Protein AF-A0A1L5KY71-F1 (afdb_monomer_lite)

Structure (mmCIF, N/CA/C/O backbone):
data_AF-A0A1L5KY71-F1
#
_entry.id   AF-A0A1L5KY71-F1
#
loop_
_atom_site.group_PDB
_atom_site.id
_atom_site.type_symbol
_atom_site.label_atom_id
_atom_site.label_alt_id
_atom_site.label_comp_id
_atom_site.label_asym_id
_atom_site.label_entity_id
_atom_site.label_seq_id
_atom_site.pdbx_PDB_ins_code
_atom_site.Cartn_x
_atom_site.Cartn_y
_atom_site.Cartn_z
_atom_site.occupancy
_atom_site.B_iso_or_equiv
_atom_site.auth_seq_id
_atom_site.auth_comp_id
_atom_site.auth_asym_id
_atom_site.auth_atom_id
_atom_site.pdbx_PDB_model_num
ATOM 1 N N . ASN A 1 1 ? -17.181 -0.453 -1.093 1.00 83.75 1 ASN A N 1
ATOM 2 C CA . ASN A 1 1 ? -17.295 0.438 0.086 1.00 83.75 1 ASN A CA 1
ATOM 3 C C . ASN A 1 1 ? -16.556 -0.116 1.302 1.00 83.75 1 ASN A C 1
ATOM 5 O O . ASN A 1 1 ? -15.645 0.555 1.760 1.00 83.75 1 ASN A O 1
ATOM 9 N N . GLN A 1 2 ? -16.815 -1.361 1.725 1.00 96.56 2 GLN A N 1
ATOM 10 C CA . GLN A 1 2 ? -16.209 -2.004 2.913 1.00 96.56 2 GLN A CA 1
ATOM 11 C C . GLN A 1 2 ? -14.679 -1.852 3.058 1.00 96.56 2 GLN A C 1
ATOM 13 O O . GLN A 1 2 ? -14.200 -1.496 4.127 1.00 96.56 2 GLN A O 1
ATOM 18 N N . VAL A 1 3 ? -13.898 -2.089 1.996 1.00 97.50 3 VAL A N 1
ATOM 19 C CA . VAL A 1 3 ? -12.423 -2.001 2.056 1.00 97.50 3 VAL A CA 1
ATOM 20 C C . VAL A 1 3 ? -11.950 -0.586 2.403 1.00 97.50 3 VAL A C 1
ATOM 22 O O . VAL A 1 3 ? -11.179 -0.417 3.343 1.00 97.50 3 VAL A O 1
ATOM 25 N N . ARG A 1 4 ? -12.448 0.436 1.692 1.00 97.81 4 ARG A N 1
ATOM 26 C CA . ARG A 1 4 ? -12.101 1.842 1.967 1.00 97.81 4 ARG A CA 1
ATOM 27 C C . ARG A 1 4 ? -12.539 2.253 3.377 1.00 97.81 4 ARG A C 1
ATOM 29 O O . ARG A 1 4 ? -11.761 2.854 4.107 1.00 97.81 4 ARG A O 1
ATOM 36 N N . GLU A 1 5 ? -13.742 1.855 3.791 1.00 98.38 5 GLU A N 1
ATOM 37 C CA . GLU A 1 5 ? -14.243 2.105 5.150 1.00 98.38 5 GLU A CA 1
ATOM 38 C C . GLU A 1 5 ? -13.333 1.497 6.224 1.00 98.38 5 GLU A C 1
ATOM 40 O O . GLU A 1 5 ? -13.087 2.133 7.243 1.00 98.38 5 GLU A O 1
ATOM 45 N N . MET A 1 6 ? -12.795 0.294 6.003 1.00 98.62 6 MET A N 1
ATOM 46 C CA . MET A 1 6 ? -11.904 -0.361 6.965 1.00 98.62 6 MET A CA 1
ATOM 47 C C . MET A 1 6 ? -10.506 0.247 7.028 1.00 98.62 6 MET A C 1
ATOM 49 O O . MET A 1 6 ? -9.922 0.288 8.111 1.00 98.62 6 MET A O 1
ATOM 53 N N . ILE A 1 7 ? -9.978 0.754 5.911 1.00 98.75 7 ILE A N 1
ATOM 54 C CA . ILE A 1 7 ? -8.739 1.545 5.923 1.00 98.75 7 ILE A CA 1
ATOM 55 C C . ILE A 1 7 ? -8.951 2.798 6.788 1.00 98.75 7 ILE A C 1
ATOM 57 O O . ILE A 1 7 ? -8.171 3.055 7.709 1.00 98.75 7 ILE A O 1
ATOM 61 N N . ALA A 1 8 ? -10.047 3.528 6.553 1.00 98.62 8 ALA A N 1
ATOM 62 C CA . ALA A 1 8 ? -10.402 4.723 7.315 1.00 98.62 8 ALA A CA 1
ATOM 63 C C . ALA A 1 8 ? -10.638 4.428 8.806 1.00 98.62 8 ALA A C 1
ATOM 65 O O . ALA A 1 8 ? -10.150 5.155 9.673 1.00 98.62 8 ALA A O 1
ATOM 66 N N . ASP A 1 9 ? -11.362 3.351 9.118 1.00 98.69 9 ASP A N 1
ATOM 67 C CA . ASP A 1 9 ? -11.660 2.929 10.487 1.00 98.69 9 ASP A CA 1
ATOM 68 C C . ASP A 1 9 ? -10.389 2.543 11.253 1.00 98.69 9 ASP A C 1
ATOM 70 O O . ASP A 1 9 ? -10.176 3.015 12.374 1.00 98.69 9 ASP A O 1
ATOM 74 N N . CYS A 1 10 ? -9.505 1.751 10.635 1.00 98.56 10 CYS A N 1
ATOM 75 C CA . CYS A 1 10 ? -8.243 1.345 11.247 1.00 98.56 10 CYS A CA 1
ATOM 76 C C . CYS A 1 10 ? -7.350 2.558 11.541 1.00 98.56 10 CYS A C 1
ATOM 78 O O . CYS A 1 10 ? -6.816 2.674 12.649 1.00 98.56 10 CYS A O 1
ATOM 80 N N . TRP A 1 11 ? -7.262 3.500 10.596 1.00 98.50 11 TRP A N 1
ATOM 81 C CA . TRP A 1 11 ? -6.539 4.753 10.788 1.00 98.50 11 TRP A CA 1
ATOM 82 C C . TRP A 1 11 ? -7.135 5.593 11.918 1.00 98.50 11 TRP A C 1
ATOM 84 O O . TRP A 1 11 ? -6.417 6.013 12.826 1.00 98.50 11 TRP A O 1
ATOM 94 N N . LYS A 1 12 ? -8.455 5.805 11.912 1.00 98.38 12 LYS A N 1
ATOM 95 C CA . LYS A 1 12 ? -9.150 6.610 12.923 1.00 98.38 12 LYS A CA 1
ATOM 96 C C . LYS A 1 12 ? -8.985 6.037 14.331 1.00 98.38 12 LYS A C 1
ATOM 98 O O . LYS A 1 12 ? -8.799 6.804 15.272 1.00 98.38 12 LYS A O 1
ATOM 103 N N . LYS A 1 13 ? -9.065 4.712 14.482 1.00 98.12 13 LYS A N 1
ATOM 104 C CA . LYS A 1 13 ? -9.000 4.041 15.789 1.00 98.12 13 LYS A CA 1
ATOM 105 C C . LYS A 1 13 ? -7.578 3.829 16.297 1.00 98.12 13 LYS A C 1
ATOM 107 O O . LYS A 1 13 ? -7.360 3.919 17.499 1.00 98.12 13 LYS A O 1
ATOM 112 N N . ASN A 1 14 ? -6.634 3.523 15.408 1.00 97.25 14 ASN A N 1
ATOM 113 C CA . ASN A 1 14 ? -5.322 3.001 15.806 1.00 97.25 14 ASN A CA 1
ATOM 114 C C . ASN A 1 14 ? -4.149 3.841 15.298 1.00 97.25 14 ASN A C 1
ATOM 116 O O . ASN A 1 14 ? -3.012 3.557 15.659 1.00 97.25 14 ASN A O 1
ATOM 120 N N . ARG A 1 15 ? -4.400 4.834 14.432 1.00 97.50 15 ARG A N 1
ATOM 121 C CA . ARG A 1 15 ? -3.359 5.583 13.706 1.00 97.50 15 ARG A CA 1
ATOM 122 C C . ARG A 1 15 ? -2.378 4.657 12.977 1.00 97.50 15 ARG A C 1
ATOM 124 O O . ARG A 1 15 ? -1.194 4.952 12.860 1.00 97.50 15 ARG A O 1
ATOM 131 N N . TYR A 1 16 ? -2.898 3.538 12.470 1.00 97.88 16 TYR A N 1
ATOM 132 C CA . TYR A 1 16 ? -2.165 2.559 11.677 1.00 97.88 16 TYR A CA 1
ATOM 133 C C . TYR A 1 16 ? -2.786 2.467 10.284 1.00 97.88 16 TYR A C 1
ATOM 135 O O . TYR A 1 16 ? -3.991 2.250 10.151 1.00 97.88 16 TYR A O 1
ATOM 143 N N . VAL A 1 17 ? -1.970 2.677 9.252 1.00 98.31 17 VAL A N 1
ATOM 144 C CA . VAL A 1 17 ? -2.408 2.642 7.853 1.00 98.31 17 VAL A CA 1
ATOM 145 C C . VAL A 1 17 ? -2.270 1.216 7.336 1.00 98.31 17 VAL A C 1
ATOM 147 O O . VAL A 1 17 ? -1.185 0.639 7.383 1.00 98.31 17 VAL A O 1
ATOM 150 N N . ILE A 1 18 ? -3.363 0.660 6.822 1.00 98.56 18 ILE A N 1
ATOM 151 C CA . ILE A 1 18 ? -3.398 -0.687 6.249 1.00 98.56 18 ILE A CA 1
ATOM 152 C C . ILE A 1 18 ? -3.636 -0.631 4.745 1.00 98.56 18 ILE A C 1
ATOM 1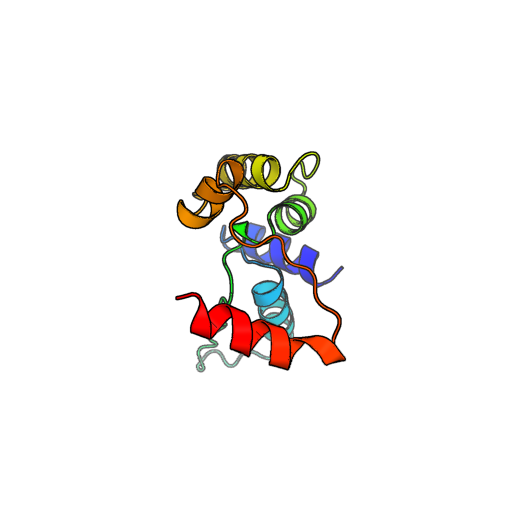54 O O . ILE A 1 18 ? -4.306 0.270 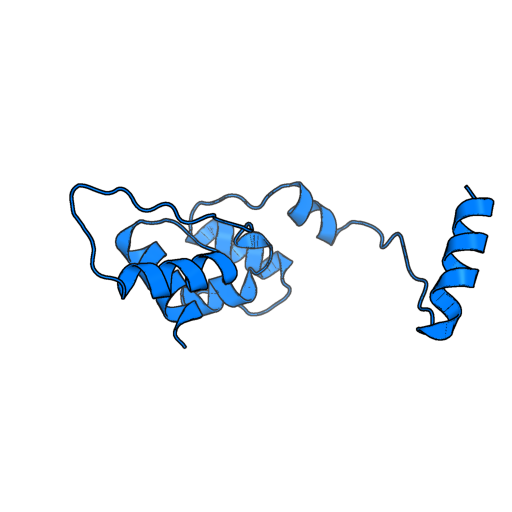4.241 1.00 98.56 18 ILE A O 1
ATOM 158 N N . ASP A 1 19 ? -3.082 -1.603 4.027 1.00 98.62 19 ASP A N 1
ATOM 159 C CA . ASP A 1 19 ? -3.330 -1.762 2.601 1.00 98.62 19 ASP A CA 1
ATOM 160 C C . ASP A 1 19 ? -4.714 -2.409 2.338 1.00 98.62 19 ASP A C 1
ATOM 162 O O . ASP A 1 19 ? -5.317 -2.984 3.255 1.00 98.62 19 ASP A O 1
ATOM 166 N N . PRO A 1 20 ? -5.226 -2.369 1.094 1.00 98.50 20 PRO A N 1
ATOM 167 C CA . PRO A 1 20 ? -6.525 -2.948 0.749 1.00 98.50 20 PRO A CA 1
ATOM 168 C C . PRO A 1 20 ? -6.691 -4.435 1.112 1.00 98.50 20 PRO A C 1
ATOM 170 O O . PRO A 1 20 ? -7.777 -4.843 1.521 1.00 98.50 20 PRO A O 1
ATOM 173 N N . HIS A 1 21 ? -5.636 -5.250 1.012 1.00 98.44 21 HIS A N 1
ATOM 174 C CA . HIS A 1 21 ? -5.687 -6.685 1.317 1.00 98.44 21 HIS A CA 1
ATOM 175 C C . HIS A 1 21 ? -5.822 -6.911 2.825 1.00 98.44 21 HIS A C 1
ATOM 177 O O . HIS A 1 21 ? -6.674 -7.682 3.273 1.00 98.44 21 HIS A O 1
ATOM 183 N N . THR A 1 22 ? -5.043 -6.176 3.621 1.00 98.62 22 THR A N 1
ATOM 184 C CA . THR A 1 22 ? -5.153 -6.193 5.085 1.00 98.62 22 THR A CA 1
ATOM 185 C C . THR A 1 22 ? -6.521 -5.690 5.545 1.00 98.62 22 THR A C 1
ATOM 187 O O . THR A 1 22 ? -7.104 -6.251 6.473 1.00 98.62 22 THR A O 1
ATOM 190 N N . ALA A 1 23 ? -7.086 -4.686 4.868 1.00 98.62 23 ALA A N 1
ATOM 191 C CA . ALA A 1 23 ? -8.421 -4.171 5.159 1.00 98.62 23 ALA A CA 1
ATOM 192 C C . ALA A 1 23 ? -9.534 -5.207 4.926 1.00 98.62 23 ALA A C 1
ATOM 194 O O . ALA A 1 23 ? -10.482 -5.252 5.711 1.00 98.62 23 ALA A O 1
ATOM 195 N N . CYS A 1 24 ? -9.404 -6.092 3.929 1.00 98.12 24 CYS A N 1
ATOM 196 C CA . CYS A 1 24 ? -10.323 -7.223 3.749 1.00 98.12 24 CYS A CA 1
ATOM 197 C C . CYS A 1 24 ? -10.323 -8.162 4.967 1.00 98.12 24 CYS A C 1
ATOM 199 O O . CYS A 1 24 ? -11.386 -8.533 5.466 1.00 98.12 24 CYS A O 1
ATOM 201 N N . ALA A 1 25 ? -9.145 -8.523 5.483 1.00 98.00 25 ALA A N 1
ATOM 202 C CA . ALA A 1 25 ? -9.043 -9.367 6.673 1.00 98.00 25 ALA A CA 1
ATOM 203 C C . ALA A 1 25 ? -9.518 -8.634 7.942 1.00 98.00 25 ALA A C 1
ATOM 205 O O . ALA A 1 25 ? -10.211 -9.218 8.778 1.00 98.00 25 ALA A O 1
ATOM 206 N N . TYR A 1 26 ? -9.201 -7.340 8.063 1.00 98.00 26 TYR A N 1
ATOM 207 C CA . TYR A 1 26 ? -9.659 -6.488 9.162 1.00 98.00 26 TYR A CA 1
ATOM 208 C C . TYR A 1 26 ? -11.183 -6.410 9.219 1.00 98.00 26 TYR A C 1
ATOM 210 O O . TYR A 1 26 ? -11.751 -6.590 10.294 1.00 98.00 26 TYR A O 1
ATOM 218 N N . PHE A 1 27 ? -11.840 -6.240 8.068 1.00 97.94 27 PHE A N 1
ATOM 219 C CA . PHE A 1 27 ? -13.296 -6.232 7.958 1.00 97.94 27 PHE A CA 1
ATOM 220 C C . PHE A 1 27 ? -13.925 -7.479 8.584 1.00 97.94 27 PHE A C 1
ATOM 222 O O . PHE A 1 27 ? -14.741 -7.378 9.500 1.00 97.94 27 PHE A O 1
ATOM 229 N N . VAL A 1 28 ? -13.506 -8.662 8.126 1.00 96.50 28 VAL A N 1
ATOM 230 C CA . VAL A 1 28 ? -14.052 -9.936 8.609 1.00 96.50 28 VAL A CA 1
ATOM 231 C C . VAL A 1 28 ? -13.757 -10.112 10.100 1.00 96.50 28 VAL A C 1
ATOM 233 O O . VAL A 1 28 ? -14.640 -10.495 10.866 1.00 96.50 28 VAL A O 1
ATOM 236 N N . ALA A 1 29 ? -12.557 -9.743 10.556 1.00 95.56 29 ALA A N 1
ATOM 237 C CA . ALA A 1 29 ? -12.205 -9.803 11.971 1.00 95.56 29 ALA A CA 1
ATOM 238 C C . ALA A 1 29 ? -13.084 -8.893 12.855 1.00 95.56 29 ALA A C 1
ATOM 240 O O . ALA A 1 29 ? -13.363 -9.252 13.999 1.00 95.56 29 ALA A O 1
ATOM 241 N N . GLN A 1 30 ? -13.550 -7.739 12.366 1.00 94.12 30 GLN A N 1
ATOM 242 C CA . GLN A 1 30 ? -14.487 -6.894 13.122 1.00 94.12 30 GLN A CA 1
ATOM 243 C C . GLN A 1 30 ? -15.890 -7.509 13.229 1.00 94.12 30 GLN A C 1
ATOM 245 O O . GLN A 1 30 ? -16.597 -7.236 14.196 1.00 94.12 30 GLN A O 1
ATOM 250 N N . GLN A 1 31 ? -16.292 -8.349 12.273 1.00 94.06 31 GLN A N 1
ATOM 251 C CA . GLN A 1 31 ? -17.613 -8.986 12.263 1.00 94.06 31 GLN A CA 1
ATOM 252 C C . GLN A 1 31 ? -17.668 -10.292 13.055 1.00 94.06 31 GLN A C 1
ATOM 254 O O . GLN A 1 31 ? -18.729 -10.688 13.534 1.00 94.06 31 GLN A O 1
ATOM 259 N N . MET A 1 32 ? -16.535 -10.979 13.187 1.00 93.44 32 MET A N 1
ATOM 260 C CA . MET A 1 32 ? -16.478 -12.237 13.920 1.00 93.44 32 MET A CA 1
ATOM 261 C C . MET A 1 32 ? -16.529 -12.006 15.436 1.00 93.44 32 MET A C 1
ATOM 263 O O . MET A 1 32 ? -15.787 -11.147 15.936 1.00 93.44 32 MET A O 1
ATOM 267 N N . PRO A 1 33 ? -17.310 -12.813 16.186 1.00 94.06 33 PRO A N 1
ATOM 268 C CA . PRO A 1 33 ? -17.293 -12.803 17.643 1.00 94.06 33 PRO A CA 1
ATOM 269 C C . PRO A 1 33 ? -15.868 -12.912 18.183 1.00 94.06 33 PRO A C 1
ATOM 271 O O . PRO A 1 33 ? -15.047 -13.691 17.691 1.00 94.06 33 PRO A O 1
ATOM 274 N N . ARG A 1 34 ? -15.567 -12.102 19.196 1.00 91.81 34 ARG A N 1
ATOM 275 C CA . ARG A 1 34 ? -14.268 -12.098 19.860 1.00 91.81 34 ARG A CA 1
ATOM 276 C C . ARG A 1 34 ? -14.375 -12.872 21.165 1.00 91.81 34 ARG A C 1
ATOM 278 O O . ARG A 1 34 ? -15.100 -12.450 22.059 1.00 91.81 34 ARG A O 1
ATOM 285 N N . ASP A 1 35 ? -13.593 -13.936 21.286 1.00 93.69 35 ASP A N 1
ATOM 286 C CA . ASP A 1 35 ? -13.243 -14.505 22.584 1.00 93.69 35 ASP A CA 1
ATOM 287 C C . ASP A 1 35 ? -12.153 -13.623 23.227 1.00 93.69 35 ASP A C 1
ATOM 289 O O . ASP A 1 35 ? -11.081 -13.462 22.635 1.00 93.69 35 ASP A O 1
ATOM 293 N N . PRO A 1 36 ? -12.396 -13.006 24.400 1.00 92.50 36 PRO A N 1
ATOM 294 C CA . PRO A 1 36 ? -11.404 -12.172 25.075 1.00 92.50 36 PRO A CA 1
ATOM 295 C C . PRO A 1 36 ? -10.106 -12.906 25.434 1.00 92.50 36 PRO A C 1
ATOM 297 O O . PRO A 1 36 ? -9.076 -12.248 25.569 1.00 92.50 36 PRO A O 1
ATOM 300 N N . LEU A 1 37 ? -10.147 -14.235 25.581 1.00 96.50 37 LEU A N 1
ATOM 301 C CA . LEU A 1 37 ? -8.996 -15.055 25.966 1.00 96.50 37 LEU A CA 1
ATOM 302 C C . LEU A 1 37 ? -8.156 -15.517 24.768 1.00 96.50 37 LEU A C 1
ATOM 304 O O . LEU A 1 37 ? -7.019 -15.947 24.956 1.00 96.50 37 LEU A O 1
ATOM 308 N N . THR A 1 38 ? -8.678 -15.390 23.545 1.00 95.12 38 THR A N 1
ATOM 309 C CA . THR A 1 38 ? -8.007 -15.864 22.332 1.00 95.12 38 THR A CA 1
ATOM 310 C C . THR A 1 38 ? -7.508 -14.682 21.486 1.00 95.12 38 THR A C 1
ATOM 312 O O . THR A 1 38 ? -8.318 -13.921 20.942 1.00 95.12 38 THR A O 1
ATOM 315 N N . PRO A 1 39 ? -6.183 -14.489 21.325 1.00 94.44 39 PRO A N 1
ATOM 316 C CA . PRO A 1 39 ? -5.659 -13.438 20.461 1.00 94.44 39 PRO A CA 1
ATOM 317 C C . PRO A 1 39 ? -5.974 -13.727 18.988 1.00 94.44 39 PRO A C 1
ATOM 319 O O . PRO A 1 39 ? -5.936 -14.869 18.536 1.00 94.44 39 PRO A O 1
ATOM 322 N N . ARG A 1 40 ? -6.249 -12.670 18.216 1.00 94.94 40 ARG A N 1
ATOM 323 C CA . ARG A 1 40 ? -6.435 -12.749 16.760 1.00 94.94 40 ARG A CA 1
ATOM 324 C C . ARG A 1 40 ? -5.273 -12.068 16.058 1.00 94.94 40 ARG A C 1
ATOM 326 O O . ARG A 1 40 ? -4.910 -10.951 16.419 1.00 94.94 40 ARG A O 1
ATOM 333 N N .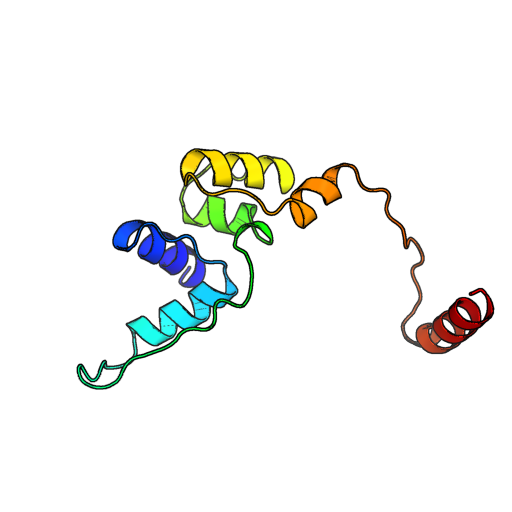 VAL A 1 41 ? -4.734 -12.732 15.043 1.00 95.88 41 VAL A N 1
ATOM 334 C CA . VAL A 1 41 ? -3.629 -12.227 14.227 1.00 95.88 41 VAL A CA 1
ATOM 335 C C . VAL A 1 41 ? -4.134 -12.008 12.810 1.00 95.88 41 VAL A C 1
ATOM 337 O O . VAL A 1 41 ? -4.741 -12.898 12.219 1.00 95.88 41 VAL A O 1
ATOM 340 N N . ILE A 1 42 ? -3.880 -10.817 12.274 1.00 97.50 42 ILE A N 1
ATOM 341 C CA . ILE A 1 42 ? -4.109 -10.490 10.867 1.00 97.50 42 ILE A CA 1
ATOM 342 C C . ILE A 1 42 ? -2.743 -10.362 10.212 1.00 97.50 42 ILE A C 1
ATOM 344 O O . ILE A 1 42 ? -1.885 -9.628 10.702 1.00 97.50 42 ILE A O 1
ATOM 348 N N . LEU A 1 43 ? -2.543 -11.075 9.107 1.00 97.69 43 LEU A N 1
ATOM 349 C CA . LEU A 1 43 ? -1.326 -10.957 8.318 1.00 97.69 43 LEU A CA 1
ATOM 350 C C . LEU A 1 43 ? -1.437 -9.719 7.427 1.00 97.69 43 LEU A C 1
ATOM 352 O O . LEU A 1 43 ? -2.313 -9.655 6.567 1.00 97.69 43 LEU A O 1
ATOM 356 N N . SER A 1 44 ? -0.552 -8.745 7.645 1.00 97.19 44 SER A N 1
ATOM 357 C CA . SER A 1 44 ? -0.446 -7.567 6.783 1.00 97.19 44 SER A CA 1
ATOM 358 C C . SER A 1 44 ? 0.391 -7.915 5.557 1.00 97.19 44 SER A C 1
ATOM 360 O O . SER A 1 44 ? 1.616 -8.015 5.634 1.00 97.19 44 SER A O 1
ATOM 362 N N . THR A 1 45 ? -0.272 -8.213 4.440 1.00 96.81 45 THR A N 1
ATOM 363 C CA . THR A 1 45 ? 0.370 -8.867 3.286 1.00 96.81 45 THR A CA 1
ATOM 364 C C . THR A 1 45 ? 1.085 -7.903 2.344 1.00 96.81 45 THR A C 1
ATOM 366 O O . THR A 1 45 ? 1.839 -8.337 1.472 1.00 96.81 45 THR A O 1
ATOM 369 N N . ALA A 1 46 ? 0.845 -6.598 2.469 1.00 97.25 46 ALA A N 1
ATOM 370 C CA . ALA A 1 46 ? 1.469 -5.593 1.626 1.00 97.25 46 ALA A CA 1
ATOM 371 C C . ALA A 1 46 ? 1.653 -4.260 2.357 1.00 97.25 46 ALA A C 1
ATOM 373 O O . ALA A 1 46 ? 0.930 -3.919 3.286 1.00 97.25 46 ALA A O 1
ATOM 374 N N . SER A 1 47 ? 2.613 -3.466 1.882 1.00 97.62 47 SER A N 1
ATOM 375 C CA . SER A 1 47 ? 2.712 -2.062 2.276 1.00 97.62 47 SER A CA 1
ATOM 376 C C . SER A 1 47 ? 1.549 -1.257 1.672 1.00 97.62 47 SER A C 1
ATOM 378 O O . SER A 1 47 ? 1.255 -1.452 0.485 1.00 97.62 47 SER A O 1
ATOM 380 N N . PRO A 1 48 ? 0.941 -0.307 2.413 1.00 98.19 48 PRO A N 1
ATOM 381 C CA . PRO A 1 48 ? -0.069 0.601 1.859 1.00 98.19 48 PRO A CA 1
ATOM 382 C C . PRO A 1 48 ? 0.476 1.447 0.698 1.00 98.19 48 PRO A C 1
ATOM 384 O O . PRO A 1 48 ? -0.271 1.790 -0.214 1.00 98.19 48 PRO A O 1
ATOM 387 N N . TYR A 1 49 ? 1.792 1.687 0.656 1.00 98.31 49 TYR A N 1
ATOM 388 C CA . TYR A 1 49 ? 2.464 2.419 -0.421 1.00 98.31 49 TYR A CA 1
ATOM 389 C C . TYR A 1 49 ? 2.487 1.695 -1.771 1.00 98.31 49 TYR A C 1
ATOM 391 O O . TYR A 1 49 ? 2.854 2.310 -2.764 1.00 98.31 49 TYR A O 1
ATOM 399 N N . LYS A 1 50 ? 2.088 0.416 -1.848 1.00 97.81 50 LYS A N 1
ATOM 400 C CA . LYS A 1 50 ? 1.842 -0.231 -3.149 1.00 97.81 50 LYS A CA 1
ATOM 401 C C . LYS A 1 50 ? 0.493 0.155 -3.766 1.00 97.81 50 LYS A C 1
ATOM 403 O O . LYS A 1 50 ? 0.266 -0.142 -4.931 1.00 97.81 50 LYS A O 1
ATOM 408 N N . PHE A 1 51 ? -0.408 0.751 -2.983 1.00 98.12 51 PHE A N 1
ATOM 409 C CA . PHE A 1 51 ? -1.760 1.130 -3.404 1.00 98.12 51 PHE A CA 1
ATOM 410 C C . PHE A 1 51 ? -2.102 2.561 -2.952 1.00 98.12 51 PHE A C 1
ATOM 412 O O . PHE A 1 51 ? -3.169 2.780 -2.371 1.00 98.12 51 PHE A O 1
ATOM 419 N N . PRO A 1 52 ? -1.208 3.541 -3.179 1.00 98.12 52 PRO A N 1
ATOM 420 C CA . PRO A 1 52 ? -1.268 4.843 -2.519 1.00 98.12 52 PRO A CA 1
ATOM 421 C C . PRO A 1 52 ? -2.555 5.602 -2.855 1.00 98.12 52 PRO A C 1
ATOM 423 O O . PRO A 1 52 ? -3.172 6.167 -1.960 1.00 98.12 52 PRO A O 1
ATOM 426 N N . ARG A 1 53 ? -3.036 5.525 -4.103 1.00 98.06 53 ARG A N 1
ATOM 427 C CA . ARG A 1 53 ? -4.293 6.159 -4.525 1.00 98.06 53 ARG A CA 1
ATOM 428 C C . ARG A 1 53 ? -5.505 5.639 -3.756 1.00 98.06 53 ARG A C 1
ATOM 430 O O . ARG A 1 53 ? -6.261 6.417 -3.188 1.00 98.06 53 ARG A O 1
ATOM 437 N N . VAL A 1 54 ? -5.659 4.316 -3.680 1.00 97.88 54 VAL A N 1
ATOM 438 C CA . VAL A 1 54 ? -6.788 3.677 -2.980 1.00 97.88 54 VAL A CA 1
ATOM 439 C C . VAL A 1 54 ? -6.764 4.011 -1.489 1.00 97.88 54 VAL A C 1
ATOM 441 O O . VAL A 1 54 ? -7.817 4.213 -0.882 1.00 97.88 54 VAL A O 1
ATOM 444 N N . VAL A 1 55 ? -5.569 4.068 -0.897 1.00 98.50 55 VAL A N 1
ATOM 445 C CA . VAL A 1 55 ? -5.395 4.439 0.510 1.00 98.50 55 VAL A CA 1
ATOM 446 C C . VAL A 1 55 ? -5.722 5.921 0.721 1.00 98.50 55 VAL A C 1
ATOM 448 O O . VAL A 1 55 ? -6.483 6.227 1.633 1.00 98.50 55 VAL A O 1
ATOM 451 N N . ASN A 1 56 ? -5.245 6.827 -0.136 1.00 98.62 56 ASN A N 1
ATOM 452 C CA . ASN A 1 56 ? -5.563 8.256 -0.049 1.00 98.62 56 ASN A CA 1
ATOM 453 C C . ASN A 1 56 ? -7.067 8.510 -0.173 1.00 98.62 56 ASN A C 1
ATOM 455 O O . ASN A 1 56 ? -7.643 9.138 0.713 1.00 98.62 56 ASN A O 1
ATOM 459 N N . GLU A 1 57 ? -7.722 7.934 -1.186 1.00 98.31 57 GLU A N 1
ATOM 460 C CA . GLU A 1 57 ? -9.180 8.009 -1.354 1.00 98.31 57 GLU A CA 1
ATOM 461 C C . GLU A 1 57 ? -9.924 7.546 -0.094 1.00 98.31 57 GLU A C 1
ATOM 463 O O . GLU A 1 57 ? -10.896 8.168 0.331 1.00 98.31 57 GLU A O 1
ATOM 468 N N . ALA A 1 58 ? -9.476 6.445 0.519 1.00 98.44 58 ALA A N 1
ATOM 469 C CA . ALA A 1 58 ? -10.091 5.911 1.729 1.00 98.44 58 ALA A CA 1
ATOM 470 C C . ALA A 1 58 ? -9.912 6.834 2.942 1.00 98.44 58 ALA A C 1
ATOM 472 O O . ALA A 1 58 ? -10.803 6.926 3.784 1.00 98.44 58 ALA A O 1
ATOM 473 N N . LEU A 1 59 ? -8.773 7.518 3.032 1.00 98.44 59 LEU A N 1
ATOM 474 C CA . LEU A 1 59 ? -8.464 8.461 4.102 1.00 98.44 59 LEU A CA 1
ATOM 475 C C . LEU A 1 59 ? -9.019 9.875 3.843 1.00 98.44 59 LEU A C 1
ATOM 477 O O . LEU A 1 59 ? -8.886 10.735 4.713 1.00 98.44 59 LEU A O 1
ATOM 481 N N . GLY A 1 60 ? -9.657 10.112 2.690 1.00 98.12 60 GLY A N 1
ATOM 482 C CA . GLY A 1 60 ? -10.141 11.433 2.280 1.00 98.12 60 GLY A CA 1
ATOM 483 C C . GLY A 1 60 ? -9.012 12.407 1.929 1.00 98.12 60 GLY A C 1
ATOM 484 O O . GLY A 1 60 ? -9.179 13.615 2.082 1.00 98.12 60 GLY A O 1
ATOM 485 N N . LEU A 1 61 ? -7.859 11.880 1.520 1.00 98.38 61 LEU A N 1
ATOM 486 C CA . LEU A 1 61 ? -6.696 12.647 1.088 1.00 98.38 61 LEU A CA 1
ATOM 487 C C . LEU A 1 61 ? -6.724 12.850 -0.425 1.00 98.38 61 LEU A C 1
ATOM 489 O O . LEU A 1 61 ? -7.407 12.119 -1.145 1.00 98.38 61 LEU A O 1
ATOM 493 N N . ASP A 1 62 ? -5.930 13.810 -0.896 1.00 98.12 62 ASP A N 1
ATOM 494 C CA . ASP A 1 62 ? -5.716 14.007 -2.325 1.00 98.12 62 ASP A CA 1
ATOM 495 C C . ASP A 1 62 ? -5.133 12.734 -2.958 1.00 98.12 62 ASP A C 1
ATOM 497 O O . ASP A 1 62 ? -4.128 12.177 -2.502 1.00 98.12 62 ASP A O 1
ATOM 501 N N . ALA A 1 63 ? -5.827 12.248 -3.977 1.00 97.44 63 ALA A N 1
ATOM 502 C CA . ALA A 1 63 ? -5.506 11.039 -4.714 1.00 97.44 63 ALA A CA 1
ATOM 503 C C . ALA A 1 63 ? -5.423 11.323 -6.220 1.00 97.44 63 ALA A C 1
ATOM 505 O O . ALA A 1 63 ? -5.489 10.389 -7.025 1.00 97.44 63 ALA A O 1
ATOM 506 N N . ASP A 1 64 ? -5.297 12.596 -6.598 1.00 95.38 64 ASP A N 1
ATOM 507 C CA . ASP A 1 64 ? -5.032 13.018 -7.963 1.00 95.38 64 ASP A CA 1
ATOM 508 C C . ASP A 1 64 ? -3.534 12.850 -8.292 1.00 95.38 64 ASP A C 1
ATOM 510 O O . ASP A 1 64 ? -2.689 12.627 -7.423 1.00 95.38 64 ASP A O 1
ATOM 514 N N . GLY A 1 65 ? -3.189 12.894 -9.580 1.00 95.38 65 GLY A N 1
ATOM 515 C CA . GLY A 1 65 ? -1.803 12.741 -10.038 1.00 95.38 65 GLY A CA 1
ATOM 516 C C . GLY A 1 65 ? -1.329 11.288 -10.134 1.00 95.38 65 GLY A C 1
ATOM 517 O O . GLY A 1 65 ? -2.120 10.346 -10.228 1.00 95.38 65 GLY A O 1
ATOM 518 N N . THR A 1 66 ? -0.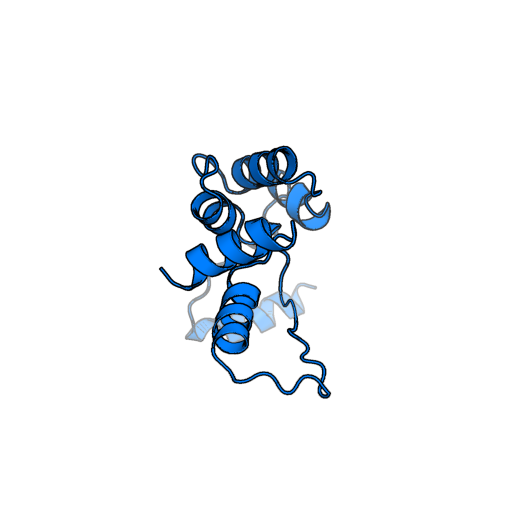017 11.103 -10.184 1.00 97.19 66 THR A N 1
ATOM 519 C CA . THR A 1 66 ? 0.668 9.810 -10.285 1.00 97.19 66 THR A CA 1
ATOM 520 C C . THR A 1 66 ? 0.632 9.044 -8.962 1.00 97.19 66 THR A C 1
ATOM 522 O O . THR A 1 66 ? 0.418 9.608 -7.889 1.00 97.19 66 THR A O 1
ATOM 525 N N . ASP A 1 67 ? 0.873 7.732 -9.012 1.00 97.25 67 ASP A N 1
ATOM 526 C CA . ASP A 1 67 ? 0.942 6.922 -7.789 1.00 97.25 67 ASP A CA 1
ATOM 527 C C . ASP A 1 67 ? 2.068 7.395 -6.859 1.00 97.25 67 ASP A C 1
ATOM 529 O O . ASP A 1 67 ? 1.926 7.357 -5.642 1.00 97.25 67 ASP A O 1
ATOM 533 N N . PHE A 1 68 ? 3.150 7.916 -7.428 1.00 97.94 68 PHE A N 1
ATOM 534 C CA . PHE A 1 68 ? 4.275 8.490 -6.706 1.00 97.94 68 PHE A CA 1
ATOM 535 C C . PHE A 1 68 ? 3.929 9.780 -5.957 1.00 97.94 68 PHE A C 1
ATOM 537 O O . PHE A 1 68 ? 4.283 9.912 -4.788 1.00 97.94 68 PHE A O 1
ATOM 544 N N . GLU A 1 69 ? 3.188 10.693 -6.582 1.00 98.19 69 GLU A N 1
ATOM 545 C CA . GLU A 1 69 ? 2.670 11.890 -5.905 1.00 98.19 69 GLU A CA 1
ATOM 546 C C . GLU A 1 69 ? 1.678 11.498 -4.799 1.00 98.19 69 GLU A C 1
ATOM 548 O O . GLU A 1 69 ? 1.733 12.027 -3.685 1.00 98.19 69 GLU A O 1
ATOM 553 N N . CYS A 1 70 ? 0.838 10.484 -5.044 1.00 98.44 70 CYS A N 1
ATOM 554 C CA . CYS A 1 70 ? -0.043 9.928 -4.016 1.00 98.44 70 CYS A CA 1
ATOM 555 C C . CYS A 1 70 ? 0.748 9.354 -2.823 1.00 98.44 70 CYS A C 1
ATOM 557 O O . CYS A 1 70 ? 0.307 9.498 -1.680 1.00 98.44 70 CYS A O 1
ATOM 559 N N . MET A 1 71 ? 1.911 8.722 -3.048 1.00 98.25 71 MET A N 1
ATOM 560 C CA . MET A 1 71 ? 2.790 8.254 -1.963 1.00 98.25 71 MET A CA 1
ATOM 561 C C . MET A 1 71 ? 3.301 9.421 -1.112 1.00 98.25 71 MET A C 1
ATOM 563 O O . MET A 1 71 ? 3.366 9.295 0.113 1.00 98.25 71 MET A O 1
ATOM 567 N N . ASP A 1 72 ? 3.638 10.552 -1.730 1.00 98.19 72 ASP A N 1
ATOM 568 C CA . ASP A 1 72 ? 4.140 11.728 -1.017 1.00 98.19 72 ASP A CA 1
ATOM 569 C C . ASP A 1 72 ? 3.040 12.375 -0.162 1.00 98.19 72 ASP A C 1
ATOM 571 O O . ASP A 1 72 ? 3.281 12.716 1.001 1.00 98.19 72 ASP A O 1
ATOM 575 N N . VAL A 1 73 ? 1.809 12.459 -0.686 1.00 98.62 73 VAL A N 1
ATOM 576 C CA . VAL A 1 73 ? 0.624 12.854 0.097 1.00 98.62 73 VAL A CA 1
ATOM 577 C C . VAL A 1 73 ? 0.425 11.897 1.272 1.00 98.62 73 VAL A C 1
ATOM 579 O O . VAL A 1 73 ? 0.351 12.343 2.416 1.00 98.62 73 VAL A O 1
ATOM 582 N N . LEU A 1 74 ? 0.412 10.583 1.028 1.00 98.62 74 LEU A N 1
ATOM 583 C CA . LEU A 1 74 ? 0.203 9.587 2.080 1.00 98.62 74 LEU A CA 1
ATOM 584 C C . LEU A 1 74 ? 1.242 9.721 3.200 1.00 98.62 74 LEU A C 1
ATOM 586 O O . LEU A 1 74 ? 0.895 9.724 4.381 1.00 98.62 74 LEU A O 1
ATOM 590 N N . SER A 1 75 ? 2.514 9.857 2.823 1.00 98.38 75 SER A N 1
ATOM 591 C CA . SER A 1 75 ? 3.647 10.057 3.728 1.00 98.38 75 SER A CA 1
ATOM 592 C C . SER A 1 75 ? 3.454 11.285 4.616 1.00 98.38 75 SER A C 1
ATOM 594 O O . SER A 1 75 ? 3.472 11.180 5.844 1.00 98.38 75 SER A O 1
ATOM 596 N N . ARG A 1 76 ? 3.165 12.437 4.001 1.00 98.50 76 ARG A N 1
ATOM 597 C CA . ARG A 1 76 ? 2.970 13.710 4.701 1.00 98.50 76 ARG A CA 1
ATOM 598 C C . ARG A 1 76 ? 1.805 13.662 5.691 1.00 98.50 76 ARG A C 1
ATOM 600 O O . ARG A 1 76 ? 1.966 14.071 6.836 1.00 98.50 76 ARG A O 1
ATOM 607 N N . GLU A 1 77 ? 0.651 13.158 5.264 1.00 98.44 77 GLU A N 1
ATOM 608 C CA . GLU A 1 77 ? -0.590 13.225 6.050 1.00 98.44 77 GLU A CA 1
ATOM 609 C C . GLU A 1 77 ? -0.654 12.164 7.161 1.00 98.44 77 GLU A C 1
ATOM 611 O O . GLU A 1 77 ? -1.330 12.343 8.179 1.00 98.44 77 GLU A O 1
ATOM 616 N N . THR A 1 78 ? 0.061 11.046 6.994 1.00 97.94 78 THR A N 1
ATOM 617 C CA . THR A 1 78 ? 0.071 9.952 7.980 1.00 97.94 78 THR A CA 1
ATOM 618 C C . THR A 1 78 ? 1.319 9.931 8.857 1.00 97.94 78 THR A C 1
ATOM 620 O O . THR A 1 78 ? 1.325 9.245 9.880 1.00 97.94 78 THR A O 1
ATOM 623 N N . GLY A 1 79 ? 2.364 10.679 8.489 1.00 97.94 79 GLY A N 1
ATOM 624 C CA . GLY A 1 79 ? 3.664 10.655 9.162 1.00 97.94 79 GLY A CA 1
ATOM 625 C C . GLY A 1 79 ? 4.417 9.333 8.986 1.00 97.94 79 GLY A C 1
ATOM 626 O O . GLY A 1 79 ? 5.325 9.041 9.763 1.00 97.94 79 GLY A O 1
ATOM 627 N N . THR A 1 80 ? 4.022 8.511 8.009 1.00 96.94 80 THR A N 1
ATOM 628 C CA . THR A 1 80 ? 4.722 7.268 7.654 1.00 96.94 80 THR A CA 1
ATOM 629 C C . THR A 1 80 ? 5.712 7.517 6.518 1.00 96.94 80 THR A C 1
ATOM 631 O O . THR A 1 80 ? 5.645 8.545 5.855 1.00 96.94 80 THR A O 1
ATOM 634 N N . THR A 1 81 ? 6.658 6.600 6.299 1.00 96.50 81 THR A N 1
ATOM 635 C CA . THR A 1 81 ? 7.693 6.756 5.266 1.00 96.50 81 THR A CA 1
ATOM 636 C C . THR A 1 81 ? 7.506 5.731 4.158 1.00 96.50 81 THR A C 1
ATOM 638 O O . THR A 1 81 ? 7.456 4.524 4.416 1.00 96.50 81 THR A O 1
ATOM 641 N N . ALA A 1 82 ? 7.472 6.206 2.913 1.00 96.31 82 ALA A N 1
ATOM 642 C CA . ALA A 1 82 ? 7.470 5.346 1.741 1.00 96.31 82 ALA A CA 1
ATOM 643 C C . ALA A 1 82 ? 8.736 4.463 1.698 1.00 96.31 82 ALA A C 1
ATOM 645 O O . ALA A 1 82 ? 9.847 4.981 1.848 1.00 96.31 82 ALA A O 1
ATOM 646 N N . PRO A 1 83 ? 8.619 3.144 1.452 1.00 96.81 83 PRO A N 1
ATOM 647 C CA . PRO A 1 83 ? 9.784 2.283 1.282 1.00 96.81 83 PRO A CA 1
ATOM 648 C C . PRO A 1 83 ? 10.683 2.760 0.136 1.00 96.81 83 PRO A C 1
ATOM 650 O O . PRO A 1 83 ? 10.205 2.972 -0.980 1.00 96.81 83 PRO A O 1
ATOM 653 N N . ALA A 1 84 ? 11.995 2.845 0.379 1.00 96.44 84 ALA A N 1
ATOM 654 C CA . ALA A 1 84 ? 12.971 3.307 -0.616 1.00 96.44 84 ALA A CA 1
ATOM 655 C C . ALA A 1 84 ? 12.921 2.498 -1.925 1.00 96.44 84 ALA A C 1
ATOM 657 O O . ALA A 1 84 ? 13.051 3.066 -3.005 1.00 96.44 84 ALA A O 1
ATOM 658 N N . ALA A 1 85 ? 12.658 1.189 -1.834 1.00 95.56 85 ALA A N 1
ATOM 659 C CA . ALA A 1 85 ? 12.514 0.316 -2.997 1.00 95.56 85 ALA A CA 1
ATOM 660 C C . ALA A 1 85 ? 11.334 0.707 -3.903 1.00 95.56 85 ALA A C 1
ATOM 662 O O . ALA A 1 85 ? 11.455 0.588 -5.114 1.00 95.56 85 ALA A O 1
ATOM 663 N N . LEU A 1 86 ? 10.216 1.182 -3.338 1.00 96.25 86 LEU A N 1
ATOM 664 C CA . LEU A 1 86 ? 9.086 1.682 -4.128 1.00 96.25 86 LEU A CA 1
ATOM 665 C C . LEU A 1 86 ? 9.378 3.082 -4.656 1.00 96.25 86 LEU A C 1
ATOM 667 O O . LEU A 1 86 ? 9.149 3.350 -5.828 1.00 96.25 86 LEU A O 1
ATOM 671 N N . ARG A 1 87 ? 9.939 3.958 -3.813 1.00 95.38 87 ARG A N 1
ATOM 672 C CA . ARG A 1 87 ? 10.272 5.334 -4.201 1.00 95.38 87 ARG A CA 1
ATOM 673 C C . ARG A 1 87 ? 11.246 5.382 -5.380 1.00 95.38 87 ARG A C 1
ATOM 675 O O . ARG A 1 87 ? 11.077 6.213 -6.264 1.00 95.38 87 ARG A O 1
ATOM 682 N N . GLY A 1 88 ? 12.228 4.482 -5.401 1.00 96.19 88 GLY A N 1
ATOM 683 C CA . GLY A 1 88 ? 13.215 4.383 -6.475 1.00 96.19 88 GLY A CA 1
ATOM 684 C C . GLY A 1 88 ? 12.649 3.943 -7.828 1.00 96.19 88 GLY A C 1
ATOM 685 O O . GLY A 1 88 ? 13.342 4.092 -8.826 1.00 96.19 88 GLY A O 1
ATOM 686 N N . LEU A 1 89 ? 11.412 3.430 -7.894 1.00 96.06 89 LEU A N 1
ATOM 687 C CA . LEU A 1 89 ? 10.800 3.012 -9.160 1.00 96.06 89 LEU A CA 1
ATOM 688 C C . LEU A 1 89 ? 10.402 4.188 -10.059 1.00 96.06 89 LEU A C 1
ATOM 690 O O . LEU A 1 89 ? 10.270 3.988 -11.259 1.00 96.06 89 LEU A O 1
ATOM 694 N N . GLU A 1 90 ? 10.222 5.393 -9.515 1.00 96.38 90 GLU A N 1
ATOM 695 C CA . GLU A 1 90 ? 9.827 6.569 -10.309 1.00 96.38 90 GLU A CA 1
ATOM 696 C C . GLU A 1 90 ? 10.855 6.935 -11.373 1.00 96.38 90 GLU A C 1
ATOM 698 O O . GLU A 1 90 ? 10.498 7.351 -12.471 1.00 96.38 90 GLU A O 1
ATOM 703 N N . THR A 1 91 ? 12.132 6.775 -11.040 1.00 96.31 91 THR A N 1
ATOM 704 C CA . THR A 1 91 ? 13.253 7.143 -11.904 1.00 96.31 91 THR A CA 1
ATOM 705 C C . THR A 1 91 ? 13.989 5.926 -12.455 1.00 96.31 91 THR A C 1
ATOM 707 O O . THR A 1 91 ? 14.988 6.083 -13.154 1.00 96.31 91 THR A O 1
ATOM 710 N N . ALA A 1 92 ? 13.522 4.714 -12.144 1.00 96.44 92 ALA A N 1
ATOM 711 C CA . ALA A 1 92 ? 14.129 3.487 -12.631 1.00 96.44 92 ALA A CA 1
ATOM 712 C C . ALA A 1 92 ? 13.779 3.248 -14.103 1.00 96.44 92 ALA A C 1
ATOM 714 O O . ALA A 1 92 ? 12.618 3.317 -14.510 1.00 96.44 92 ALA A O 1
ATOM 715 N N . ASP A 1 93 ? 14.782 2.868 -14.889 1.00 96.75 93 ASP A N 1
ATOM 716 C CA . ASP A 1 93 ? 14.556 2.422 -16.256 1.00 96.75 93 ASP A CA 1
ATOM 717 C C . ASP A 1 93 ? 13.791 1.094 -16.279 1.00 96.75 93 ASP A C 1
ATOM 719 O O . ASP A 1 93 ? 14.128 0.126 -15.587 1.00 96.75 93 ASP A O 1
ATOM 723 N N . VAL A 1 94 ? 12.775 1.015 -17.140 1.00 94.81 94 VAL A N 1
ATOM 724 C CA . VAL A 1 94 ? 12.038 -0.230 -17.376 1.00 94.81 94 VAL A CA 1
ATOM 725 C C . VAL A 1 94 ? 12.969 -1.252 -18.031 1.00 94.81 94 VAL A C 1
ATOM 727 O O . VAL A 1 94 ? 13.344 -1.110 -19.198 1.00 94.81 94 VAL A O 1
ATOM 730 N N . ARG A 1 95 ? 13.320 -2.298 -17.272 1.00 91.88 95 ARG A N 1
ATOM 731 C CA . ARG A 1 95 ? 14.269 -3.344 -17.686 1.00 91.88 95 ARG A CA 1
ATOM 732 C C . ARG A 1 95 ? 13.708 -4.306 -18.735 1.00 91.88 95 ARG A C 1
ATOM 734 O O . ARG A 1 95 ? 14.446 -4.720 -19.620 1.00 91.88 95 ARG A O 1
ATOM 741 N N . PHE A 1 96 ? 12.434 -4.677 -18.623 1.00 91.19 96 PHE A N 1
ATOM 742 C CA . PHE A 1 96 ? 11.792 -5.672 -19.486 1.00 91.19 96 PHE A CA 1
ATOM 743 C C . PHE A 1 96 ? 10.682 -5.001 -20.291 1.00 91.19 96 PHE A C 1
ATOM 745 O O . PHE A 1 96 ? 9.765 -4.429 -19.704 1.00 91.19 96 PHE A O 1
ATOM 752 N N . LYS A 1 97 ? 10.791 -5.032 -21.622 1.00 93.75 97 LYS A N 1
ATOM 753 C CA . LYS A 1 97 ? 9.867 -4.341 -22.543 1.00 93.75 97 LYS A CA 1
ATOM 754 C C . LYS A 1 97 ? 9.157 -5.294 -23.505 1.00 93.75 97 LYS A C 1
ATOM 756 O O . LYS A 1 97 ? 8.294 -4.857 -24.261 1.00 93.75 97 LYS A O 1
ATOM 761 N N . ASP A 1 98 ? 9.531 -6.567 -23.480 1.00 93.75 98 ASP A N 1
ATOM 762 C CA . ASP A 1 98 ? 8.987 -7.584 -24.364 1.00 93.75 98 ASP A CA 1
ATOM 763 C C . ASP A 1 98 ? 7.543 -7.920 -23.987 1.00 93.75 98 ASP A C 1
ATOM 765 O O . ASP A 1 98 ? 7.191 -8.048 -22.813 1.00 93.75 98 ASP A O 1
ATOM 769 N N . VAL A 1 99 ? 6.704 -8.077 -25.008 1.00 95.00 99 VAL A N 1
ATOM 770 C CA . VAL A 1 99 ? 5.321 -8.537 -24.884 1.00 95.00 99 VAL A CA 1
ATOM 771 C C . VAL A 1 99 ? 5.179 -9.755 -25.779 1.00 95.00 99 VAL A C 1
ATOM 773 O O . VAL A 1 99 ? 5.433 -9.672 -26.980 1.00 95.00 99 VAL A O 1
ATOM 776 N N . VAL A 1 100 ? 4.783 -10.883 -25.196 1.00 95.75 100 VAL A N 1
ATOM 777 C CA . VAL A 1 100 ? 4.658 -12.163 -25.902 1.00 95.75 100 VAL A CA 1
ATOM 778 C C . VAL A 1 100 ? 3.231 -12.700 -25.805 1.00 95.75 100 VAL A C 1
ATOM 780 O O . VAL A 1 100 ? 2.564 -12.478 -24.790 1.00 95.75 100 VAL A O 1
ATOM 783 N N . PRO A 1 101 ? 2.730 -13.387 -26.846 1.00 96.25 101 PRO A N 1
ATOM 784 C CA . PRO A 1 101 ? 1.451 -14.074 -26.770 1.00 96.25 101 PRO A CA 1
ATOM 785 C C . PRO A 1 101 ? 1.559 -15.306 -25.859 1.00 96.25 101 PRO A C 1
ATOM 787 O O . PRO A 1 101 ? 2.653 -15.795 -25.572 1.00 96.25 101 PRO A O 1
ATOM 790 N N . ILE A 1 102 ? 0.414 -15.807 -25.389 1.00 96.12 102 ILE A N 1
ATOM 791 C CA . ILE A 1 102 ? 0.362 -16.897 -24.400 1.00 96.12 102 ILE A CA 1
ATOM 792 C C . ILE A 1 102 ? 1.053 -18.164 -24.917 1.00 96.12 102 ILE A C 1
ATOM 794 O O . ILE A 1 102 ? 1.805 -18.798 -24.182 1.00 96.12 102 ILE A O 1
ATOM 798 N N . ASP A 1 103 ? 0.823 -18.497 -26.183 1.00 97.31 103 ASP A N 1
ATOM 799 C CA . ASP A 1 103 ? 1.414 -19.638 -26.88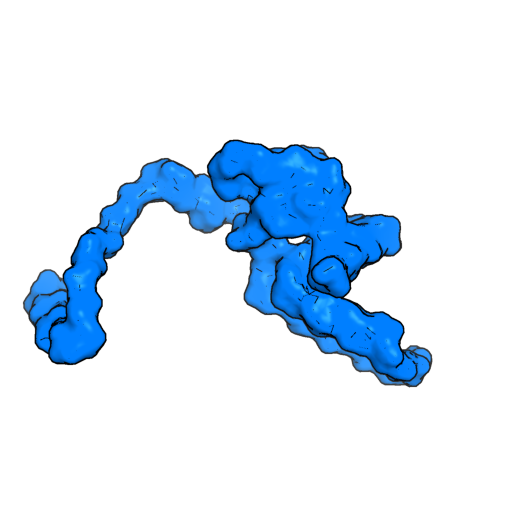4 1.00 97.31 103 ASP A CA 1
ATOM 800 C C . ASP A 1 103 ? 2.903 -19.452 -27.226 1.00 97.31 103 ASP A C 1
ATOM 802 O O . ASP A 1 103 ? 3.567 -20.422 -27.567 1.00 97.31 103 ASP A O 1
ATOM 806 N N . GLY A 1 104 ? 3.450 -18.240 -27.089 1.00 96.12 104 GLY A N 1
ATOM 807 C CA . GLY A 1 104 ? 4.866 -17.934 -27.320 1.00 96.12 104 GLY A CA 1
ATOM 808 C C . GLY A 1 104 ? 5.721 -17.844 -26.051 1.00 96.12 104 GLY A C 1
ATOM 809 O O . GLY A 1 104 ? 6.899 -17.496 -26.142 1.00 96.12 104 GLY A O 1
ATOM 810 N N . MET A 1 105 ? 5.153 -18.100 -24.865 1.00 96.69 105 MET A N 1
ATOM 811 C CA . MET A 1 105 ? 5.881 -17.937 -23.600 1.00 96.69 105 MET A CA 1
ATOM 812 C C . MET A 1 105 ? 7.047 -18.923 -23.441 1.00 96.69 105 MET A C 1
ATOM 814 O O . MET A 1 105 ? 8.096 -18.517 -22.944 1.00 96.69 105 MET A O 1
ATOM 818 N N . GLU A 1 106 ? 6.890 -20.183 -23.861 1.00 97.44 106 GLU A N 1
ATOM 819 C CA . GLU A 1 106 ? 7.937 -21.215 -23.753 1.00 97.44 106 GLU A CA 1
ATOM 820 C C . GLU A 1 106 ? 9.176 -20.823 -24.570 1.00 97.44 106 GLU A C 1
ATOM 822 O O . GLU A 1 106 ? 10.243 -20.600 -23.998 1.00 97.44 106 GLU A O 1
ATOM 827 N N . ASP A 1 107 ? 8.995 -20.581 -25.872 1.00 97.19 107 ASP A N 1
ATOM 828 C CA . ASP A 1 107 ? 10.044 -20.113 -26.784 1.00 97.19 107 ASP A CA 1
ATOM 829 C C . ASP A 1 107 ? 10.767 -18.857 -26.278 1.00 97.19 107 ASP A C 1
ATOM 831 O O . ASP A 1 107 ? 11.982 -18.712 -26.445 1.00 97.19 107 ASP A O 1
ATOM 835 N N . TYR A 1 108 ? 10.024 -17.905 -25.705 1.00 95.81 108 TYR A N 1
ATOM 836 C CA . TYR A 1 108 ? 10.607 -16.677 -25.172 1.00 95.81 108 TYR A CA 1
ATOM 837 C C . TYR A 1 108 ? 11.521 -16.963 -23.979 1.00 95.81 108 TYR A C 1
ATOM 839 O O . TYR A 1 108 ? 12.642 -16.455 -23.931 1.00 95.81 108 TYR A O 1
ATOM 847 N N . VAL A 1 109 ? 11.063 -17.792 -23.036 1.00 95.19 109 VAL A N 1
ATOM 848 C CA . VAL A 1 109 ? 11.851 -18.170 -21.858 1.00 95.19 109 VAL A CA 1
ATOM 849 C C . VAL A 1 109 ? 13.102 -18.943 -22.272 1.00 95.19 109 VAL A C 1
ATOM 851 O O . VAL A 1 109 ? 14.181 -18.638 -21.764 1.00 95.19 109 VAL A O 1
ATOM 854 N N . GLU A 1 110 ? 12.998 -19.874 -23.225 1.00 96.69 110 GLU A N 1
ATOM 855 C CA . GLU A 1 110 ? 14.154 -20.614 -23.744 1.00 96.69 110 GLU A CA 1
ATOM 856 C C . GLU A 1 110 ? 15.208 -19.682 -24.352 1.00 96.69 110 GLU A C 1
ATOM 858 O O . GLU A 1 110 ? 16.387 -19.750 -23.993 1.00 96.69 110 GLU A O 1
ATOM 863 N N . LYS A 1 111 ? 14.786 -18.765 -25.232 1.00 95.06 111 LYS A N 1
ATOM 864 C CA . LYS A 1 111 ? 15.687 -17.799 -25.879 1.00 95.06 111 LYS A CA 1
ATOM 865 C C . LYS A 1 111 ? 16.324 -16.848 -24.870 1.00 95.06 111 LYS A C 1
ATOM 867 O O . LYS A 1 111 ? 17.522 -16.590 -24.952 1.00 95.06 111 LYS A O 1
ATOM 872 N N . ALA A 1 112 ? 15.547 -16.340 -23.914 1.00 92.81 112 ALA A N 1
ATOM 873 C CA . ALA A 1 112 ? 16.051 -15.447 -22.876 1.00 92.81 112 ALA A CA 1
ATOM 874 C C . ALA A 1 112 ? 17.075 -16.147 -21.969 1.00 92.81 112 ALA A C 1
ATOM 876 O O . ALA A 1 112 ? 18.093 -15.549 -21.635 1.00 92.81 112 ALA 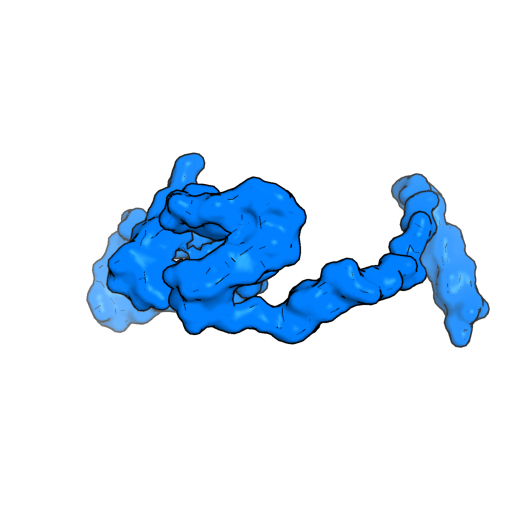A O 1
ATOM 877 N N . ALA A 1 113 ? 16.839 -17.413 -21.605 1.00 93.38 113 ALA A N 1
ATOM 878 C CA . ALA A 1 113 ? 17.762 -18.192 -20.783 1.00 93.38 113 ALA A CA 1
ATOM 879 C C . ALA A 1 113 ? 19.086 -18.496 -21.503 1.00 93.38 113 ALA A C 1
ATOM 881 O O . ALA A 1 113 ? 20.134 -18.479 -20.868 1.00 93.38 113 ALA A O 1
ATOM 882 N N . GLN A 1 114 ? 19.052 -18.742 -22.817 1.00 94.12 114 GLN A N 1
ATOM 883 C CA . GLN A 1 114 ? 20.257 -18.954 -23.634 1.00 94.12 114 GLN A CA 1
ATOM 884 C C . GLN A 1 114 ? 21.084 -17.677 -23.848 1.00 94.12 114 GLN A C 1
ATOM 886 O O . GLN A 1 114 ? 22.260 -17.763 -24.192 1.00 94.12 114 GLN A O 1
ATOM 891 N N . ALA A 1 115 ? 20.468 -16.503 -23.692 1.00 85.75 115 ALA A N 1
ATOM 892 C CA . ALA A 1 115 ? 21.117 -15.206 -23.863 1.00 85.75 115 ALA A CA 1
ATOM 893 C C . ALA A 1 115 ? 21.784 -14.664 -22.580 1.00 85.75 115 ALA A C 1
ATOM 895 O O . ALA A 1 115 ? 22.388 -13.589 -22.633 1.00 85.75 115 ALA A O 1
ATOM 896 N N . LEU A 1 116 ? 21.650 -15.369 -21.447 1.00 74.88 116 LEU A N 1
ATOM 897 C CA . LEU A 1 116 ? 22.320 -15.082 -20.167 1.00 74.88 116 LEU A CA 1
ATOM 898 C C . LEU A 1 116 ? 23.709 -15.727 -20.104 1.00 74.88 116 LEU A C 1
ATOM 900 O O . LEU A 1 116 ? 24.603 -15.076 -19.516 1.00 74.88 116 LEU A O 1
#

Sequence (116 aa):
NQVREMIADCWKKNRYVIDPHTACAYFVAQQMPRDPLTPRVILSTASPYKFPRVVNEALGLDADGTDFECMDVLSRETGTTAPAALRGLETADVRFKDVVPIDGMEDYVEKAAQAL

pLDDT: mean 96.41, std 3.09, range [74.88, 98.75]

Foldseek 3Di:
DQQLQQQQVCCVPPLDGAASVLSVVSSVVVVDDDDPVDDDDGDRPDDNLVVLLSSCVSNVHDNDDDSLVSQVRCCVVSVDDDDPVSNVVVVDDDPDDDDDDPVCPVVVVVVVVVVD

Secondary structure (DSSP, 8-state):
-HHHHHHHHHHHHHS----HHHHHHHHHHHHSPPPTTS-------S-GGGSHHHHHHHHT----S-HHHHHHHHHHHHT----HHHHGGGS----------GGGHHHHHHHHHHT-

Radius of gyration: 19.27 Å; chains: 1; bounding box: 40×35×53 Å